Protein AF-A0A2P8WDU6-F1 (afdb_monomer)

Structure (mmCIF, N/CA/C/O backbone):
data_AF-A0A2P8WDU6-F1
#
_entry.id   AF-A0A2P8WDU6-F1
#
loop_
_atom_site.group_PDB
_atom_site.id
_atom_site.type_symbol
_atom_site.label_atom_id
_atom_site.label_alt_id
_atom_site.label_comp_id
_atom_site.label_asym_id
_atom_site.label_entity_id
_atom_site.label_seq_id
_atom_site.pdbx_PDB_ins_code
_atom_site.Cartn_x
_atom_site.Cartn_y
_atom_site.Cartn_z
_atom_site.occupancy
_atom_site.B_iso_or_equiv
_atom_site.auth_seq_id
_atom_site.auth_comp_id
_atom_site.auth_asym_id
_atom_site.auth_atom_id
_atom_site.pdbx_PDB_model_num
ATOM 1 N N . MET A 1 1 ? 12.195 -37.438 -64.943 1.00 43.88 1 MET A N 1
ATOM 2 C CA . MET A 1 1 ? 13.530 -37.626 -65.558 1.00 43.88 1 MET A CA 1
ATOM 3 C C . MET A 1 1 ? 13.910 -36.260 -66.093 1.00 43.88 1 MET A C 1
ATOM 5 O O . MET A 1 1 ? 13.161 -35.762 -66.911 1.00 43.88 1 MET A O 1
ATOM 9 N N . THR A 1 2 ? 14.750 -35.466 -65.441 1.00 38.44 2 THR A N 1
ATOM 10 C CA . THR A 1 2 ? 16.231 -35.441 -65.414 1.00 38.44 2 THR A CA 1
ATOM 11 C C . THR A 1 2 ? 16.566 -34.135 -64.664 1.00 38.44 2 THR A C 1
ATOM 13 O O . THR A 1 2 ? 15.806 -33.185 -64.788 1.00 38.44 2 THR A O 1
ATOM 16 N N . GLY A 1 3 ? 17.620 -33.942 -63.887 1.00 35.62 3 GLY A N 1
ATOM 17 C CA . GLY A 1 3 ? 18.817 -34.708 -63.608 1.00 35.62 3 GLY A CA 1
ATOM 18 C C . GLY A 1 3 ? 19.621 -33.943 -62.547 1.00 35.62 3 GLY A C 1
ATOM 19 O O . GLY A 1 3 ? 19.426 -32.750 -62.324 1.00 35.62 3 GLY A O 1
ATOM 20 N N . ILE A 1 4 ? 20.485 -34.682 -61.867 1.00 43.09 4 ILE A N 1
ATOM 21 C CA . ILE A 1 4 ? 21.403 -34.236 -60.821 1.00 43.09 4 ILE A CA 1
ATOM 22 C C . ILE A 1 4 ? 22.645 -33.601 -61.468 1.00 43.09 4 ILE A C 1
ATOM 24 O O . ILE A 1 4 ? 23.198 -34.173 -62.403 1.00 43.09 4 ILE A O 1
ATOM 28 N N . GLY A 1 5 ? 23.148 -32.505 -60.898 1.00 36.84 5 GLY A N 1
ATOM 29 C CA . GLY A 1 5 ? 24.534 -32.031 -61.048 1.00 36.84 5 GLY A CA 1
ATOM 30 C C . GLY A 1 5 ? 24.818 -31.017 -59.936 1.00 36.84 5 GLY A C 1
ATOM 31 O O . GLY A 1 5 ? 24.205 -29.961 -59.918 1.00 36.84 5 GLY A O 1
ATOM 32 N N . LYS A 1 6 ? 25.450 -31.378 -58.812 1.00 38.28 6 LYS A N 1
ATOM 33 C CA . LYS A 1 6 ? 26.894 -31.556 -58.547 1.00 38.28 6 LYS A CA 1
ATOM 34 C C . LYS A 1 6 ? 27.784 -30.378 -58.986 1.00 38.28 6 LYS A C 1
ATOM 36 O O . LYS A 1 6 ? 28.041 -30.198 -60.167 1.00 38.28 6 LYS A O 1
ATOM 41 N N . ASN A 1 7 ? 28.358 -29.753 -57.951 1.00 39.88 7 ASN A N 1
ATOM 42 C CA . ASN A 1 7 ? 29.626 -29.017 -57.868 1.00 39.88 7 ASN A CA 1
ATOM 43 C C . ASN A 1 7 ? 29.676 -27.559 -58.352 1.00 39.88 7 ASN A C 1
ATOM 45 O O . ASN A 1 7 ? 29.889 -27.297 -59.527 1.00 39.88 7 ASN A O 1
ATOM 49 N N . ALA A 1 8 ? 29.717 -26.632 -57.390 1.00 42.69 8 ALA A N 1
ATOM 50 C CA . ALA A 1 8 ? 30.766 -25.612 -57.342 1.00 42.69 8 ALA A CA 1
ATOM 51 C C . ALA A 1 8 ? 30.925 -25.098 -55.903 1.00 42.69 8 ALA A C 1
ATOM 53 O O . ALA A 1 8 ? 30.029 -24.489 -55.326 1.00 42.69 8 ALA A O 1
ATOM 54 N N . ILE A 1 9 ? 32.086 -25.398 -55.330 1.00 42.19 9 ILE A N 1
ATOM 55 C CA . ILE A 1 9 ? 32.604 -24.859 -54.077 1.00 42.19 9 ILE A CA 1
ATOM 56 C C . ILE A 1 9 ? 33.041 -23.420 -54.360 1.00 42.19 9 ILE A C 1
ATOM 58 O O . ILE A 1 9 ? 33.873 -23.212 -55.238 1.00 42.19 9 ILE A O 1
ATOM 62 N N . PHE A 1 10 ? 32.541 -22.446 -53.599 1.00 40.84 10 PHE A N 1
ATOM 63 C CA . PHE A 1 10 ? 33.233 -21.172 -53.422 1.00 40.84 10 PHE A CA 1
ATOM 64 C C . PHE A 1 10 ? 33.238 -20.787 -51.94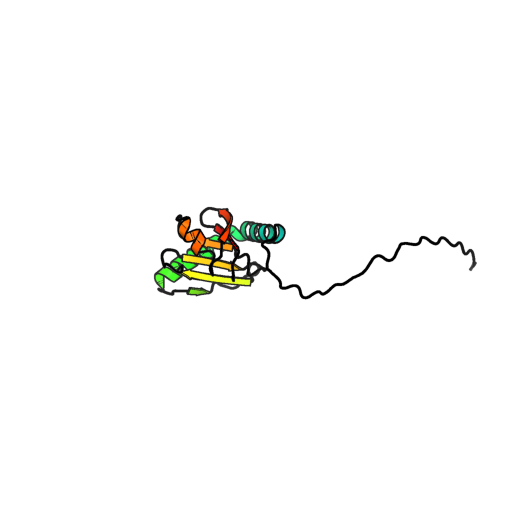6 1.00 40.84 10 PHE A C 1
ATOM 66 O O . PHE A 1 10 ? 32.207 -20.527 -51.330 1.00 40.84 10 PHE A O 1
ATOM 73 N N . ASN A 1 11 ? 34.453 -20.793 -51.404 1.00 34.69 11 ASN A N 1
ATOM 74 C CA . ASN A 1 11 ? 34.822 -20.240 -50.116 1.00 34.69 11 AS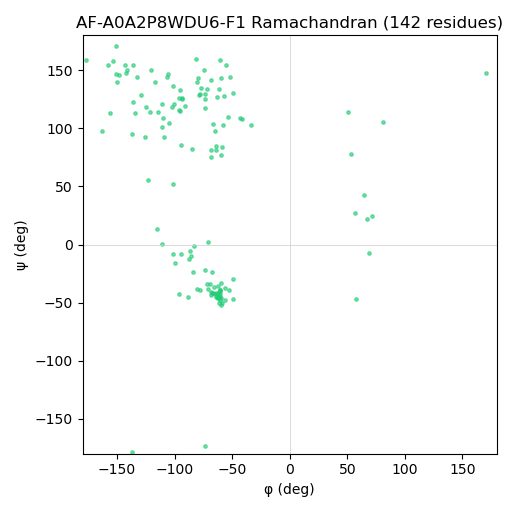N A CA 1
ATOM 75 C C . ASN A 1 11 ? 34.459 -18.755 -50.058 1.00 34.69 11 ASN A C 1
ATOM 77 O O . ASN A 1 11 ? 34.953 -17.972 -50.866 1.00 34.69 11 ASN A O 1
ATOM 81 N N . PHE A 1 12 ? 33.725 -18.355 -49.025 1.00 37.53 12 PHE A N 1
ATOM 82 C CA . PHE A 1 12 ? 33.940 -17.048 -48.419 1.00 37.53 12 PHE A CA 1
ATOM 83 C C . PHE A 1 12 ? 33.884 -17.206 -46.903 1.00 37.53 12 PHE A C 1
ATOM 85 O O . PHE A 1 12 ? 32.823 -17.213 -46.282 1.00 37.53 12 PHE A O 1
ATOM 92 N N . LEU A 1 13 ? 35.074 -17.366 -46.321 1.00 36.56 13 LEU A N 1
ATOM 93 C CA . LEU A 1 13 ? 35.316 -17.073 -44.919 1.00 36.56 13 LEU A CA 1
ATOM 94 C C . LEU A 1 13 ? 34.848 -15.638 -44.648 1.00 36.56 13 LEU A C 1
ATOM 96 O O . LEU A 1 13 ? 35.484 -14.678 -45.078 1.00 36.56 13 LEU A O 1
ATOM 100 N N . LYS A 1 14 ? 33.758 -15.493 -43.899 1.00 37.28 14 LYS A N 1
ATOM 101 C CA . LYS A 1 14 ? 33.575 -14.337 -43.026 1.00 37.28 14 LYS A CA 1
ATOM 102 C C . LYS A 1 14 ? 33.700 -14.821 -41.596 1.00 37.28 14 LYS A C 1
ATOM 104 O O . LYS A 1 14 ? 32.755 -15.294 -40.979 1.00 37.28 14 LYS A O 1
ATOM 109 N N . THR A 1 15 ? 34.932 -14.713 -41.127 1.00 37.50 15 THR A N 1
ATOM 110 C CA . THR A 1 15 ? 35.331 -14.588 -39.734 1.00 37.50 15 THR A CA 1
ATOM 111 C C . THR A 1 15 ? 34.366 -13.641 -39.020 1.00 37.50 15 THR A C 1
ATOM 113 O O . THR A 1 15 ? 34.395 -12.435 -39.258 1.00 37.50 15 THR A O 1
ATOM 116 N N . ILE A 1 16 ? 33.502 -14.174 -38.159 1.00 48.91 16 ILE A N 1
ATOM 117 C CA . ILE A 1 16 ? 32.896 -13.383 -37.088 1.00 48.91 16 ILE A CA 1
ATOM 118 C C . ILE A 1 16 ? 33.668 -13.775 -35.830 1.00 48.91 16 ILE A C 1
ATOM 120 O O . ILE A 1 16 ? 33.702 -14.964 -35.502 1.00 48.91 16 ILE A O 1
ATOM 124 N N . PRO A 1 17 ? 34.359 -12.831 -35.172 1.00 38.44 17 PRO A N 1
ATOM 125 C CA . PRO A 1 17 ? 35.110 -13.145 -33.978 1.00 38.44 17 PRO A CA 1
ATOM 126 C C . PRO A 1 17 ? 34.149 -13.608 -32.888 1.00 38.44 17 PRO A C 1
ATOM 128 O O . PRO A 1 17 ? 33.193 -12.921 -32.536 1.00 38.44 17 PRO A O 1
ATOM 131 N N . THR A 1 18 ? 34.462 -14.780 -32.349 1.00 47.12 18 THR A N 1
ATOM 132 C CA . THR A 1 18 ? 34.226 -15.186 -30.966 1.00 47.12 18 THR A CA 1
ATOM 133 C C . THR A 1 18 ? 34.360 -13.992 -30.026 1.00 47.12 18 THR A C 1
ATOM 135 O O . THR A 1 18 ? 35.471 -13.586 -29.690 1.00 47.12 18 THR A O 1
ATOM 138 N N . VAL A 1 19 ? 33.230 -13.457 -29.569 1.00 42.72 19 VAL A N 1
ATOM 139 C CA . VAL A 1 19 ? 33.170 -12.648 -28.353 1.00 42.72 19 VAL A CA 1
ATOM 140 C C . VAL A 1 19 ? 32.115 -13.269 -27.450 1.00 42.72 19 VAL A C 1
ATOM 142 O O . VAL A 1 19 ? 30.925 -13.015 -27.572 1.00 42.72 19 VAL A O 1
ATOM 145 N N . GLY A 1 20 ? 32.609 -14.160 -26.591 1.00 35.19 20 GLY A N 1
ATOM 146 C CA . GLY A 1 20 ? 32.154 -14.322 -25.216 1.00 35.19 20 GLY A CA 1
ATOM 147 C C . GLY A 1 20 ? 30.664 -14.534 -24.991 1.00 35.19 20 GLY A C 1
ATOM 148 O O . GLY A 1 20 ? 30.002 -13.665 -24.433 1.00 35.19 20 GLY A O 1
ATOM 149 N N . LEU A 1 21 ? 30.188 -15.754 -25.242 1.00 39.72 21 LEU A N 1
ATOM 150 C CA . LEU A 1 21 ? 29.140 -16.338 -24.407 1.00 39.72 21 LEU A CA 1
ATOM 151 C C . LEU A 1 21 ? 29.755 -16.611 -23.022 1.00 39.72 21 LEU A C 1
ATOM 153 O O . LEU A 1 21 ? 30.135 -17.734 -22.700 1.00 39.72 21 LEU A O 1
ATOM 157 N N . LEU A 1 22 ? 29.942 -15.556 -22.234 1.00 36.78 22 LEU A N 1
ATOM 158 C CA . LEU A 1 22 ? 30.278 -15.669 -20.824 1.00 36.78 22 LEU A CA 1
ATOM 159 C C . LEU A 1 22 ? 28.960 -15.582 -20.058 1.00 36.78 22 LEU A C 1
ATOM 161 O O . LEU A 1 22 ? 28.524 -14.517 -19.630 1.00 36.78 22 LEU A O 1
ATOM 165 N N . ALA A 1 23 ? 28.315 -16.739 -19.916 1.00 41.72 23 ALA A N 1
ATOM 166 C CA . ALA A 1 23 ? 27.370 -16.979 -18.840 1.00 41.72 23 ALA A CA 1
ATOM 167 C C . ALA A 1 23 ? 28.157 -16.905 -17.525 1.00 41.72 23 ALA A C 1
ATOM 169 O O . ALA A 1 23 ? 28.616 -17.913 -16.989 1.00 41.72 23 ALA A O 1
ATOM 170 N N . LEU A 1 24 ? 28.395 -15.685 -17.049 1.00 33.62 24 LEU A N 1
ATOM 171 C CA . LEU A 1 24 ? 28.972 -15.452 -15.741 1.00 33.62 24 LEU A CA 1
ATOM 172 C C . LEU A 1 24 ? 27.817 -15.479 -14.735 1.00 33.62 24 LEU A C 1
ATOM 174 O O . LEU A 1 24 ? 27.270 -14.451 -14.348 1.00 33.62 24 LEU A O 1
ATOM 178 N N . VAL A 1 25 ? 27.436 -16.693 -14.336 1.00 47.34 25 VAL A N 1
ATOM 179 C CA . VAL A 1 25 ? 26.676 -16.932 -13.106 1.00 47.34 25 VAL A CA 1
ATOM 180 C C . VAL A 1 25 ? 27.624 -16.608 -11.952 1.00 47.34 25 VAL A C 1
ATOM 182 O O . VAL A 1 25 ? 28.293 -17.479 -11.406 1.00 47.34 25 VAL A O 1
ATOM 185 N N . MET A 1 26 ? 27.759 -15.324 -11.638 1.00 41.00 26 MET A N 1
ATOM 186 C CA . MET A 1 26 ? 28.374 -14.879 -10.397 1.00 41.00 26 MET A CA 1
ATOM 187 C C . MET A 1 26 ? 27.249 -14.620 -9.418 1.00 41.00 26 MET A C 1
ATOM 189 O O . MET A 1 26 ? 26.431 -13.728 -9.631 1.00 41.00 26 MET A O 1
ATOM 193 N N . GLY A 1 27 ? 27.231 -15.415 -8.349 1.00 42.31 27 GLY A N 1
ATOM 194 C CA . GLY A 1 27 ? 26.489 -15.139 -7.127 1.00 42.31 27 GLY A CA 1
ATOM 195 C C . GLY A 1 27 ? 26.958 -13.824 -6.511 1.00 42.31 27 GLY A C 1
ATOM 196 O O . GLY A 1 27 ? 27.741 -13.806 -5.567 1.00 42.31 27 GLY A O 1
ATOM 197 N N . GLY A 1 28 ? 26.504 -12.717 -7.088 1.00 35.75 28 GLY A N 1
ATOM 198 C CA . GLY A 1 28 ? 26.550 -11.410 -6.471 1.00 35.75 28 GLY A CA 1
ATOM 199 C C . GLY A 1 28 ? 25.418 -11.346 -5.464 1.00 35.75 28 GLY A C 1
ATOM 200 O O . GLY A 1 28 ? 24.283 -11.678 -5.794 1.00 35.75 28 GLY A O 1
ATOM 201 N N . CYS A 1 29 ? 25.731 -10.948 -4.235 1.00 44.59 29 CYS A N 1
ATOM 202 C CA . CYS A 1 29 ? 24.743 -10.563 -3.242 1.00 44.59 29 CYS A CA 1
ATOM 203 C C . CYS A 1 29 ? 23.693 -9.679 -3.925 1.00 44.59 29 CYS A C 1
ATOM 205 O O . CYS A 1 29 ? 24.019 -8.554 -4.314 1.00 44.59 29 CYS A O 1
ATOM 207 N N . PHE A 1 30 ? 22.476 -10.198 -4.112 1.00 42.06 30 PHE A N 1
ATOM 208 C CA . PHE A 1 30 ? 21.346 -9.440 -4.632 1.00 42.06 30 PHE A CA 1
ATOM 209 C C . PHE A 1 30 ? 21.029 -8.353 -3.608 1.00 42.06 30 PHE A C 1
ATOM 211 O O . PHE A 1 30 ? 20.202 -8.512 -2.718 1.00 42.06 30 PHE A O 1
ATOM 218 N N . ARG A 1 31 ? 21.740 -7.228 -3.697 1.00 49.34 31 ARG A N 1
ATOM 219 C CA . ARG A 1 31 ? 21.187 -5.967 -3.241 1.00 49.34 31 ARG A CA 1
ATOM 220 C C . ARG A 1 31 ? 20.053 -5.717 -4.206 1.00 49.34 31 ARG A C 1
ATOM 222 O O . ARG A 1 31 ? 20.307 -5.387 -5.359 1.00 49.34 31 ARG A O 1
ATOM 229 N N . ALA A 1 32 ? 18.834 -5.943 -3.752 1.00 53.16 32 ALA A N 1
ATOM 230 C CA . ALA A 1 32 ? 17.675 -5.432 -4.441 1.00 53.16 32 ALA A CA 1
ATOM 231 C C . ALA A 1 32 ? 17.824 -3.915 -4.529 1.00 53.16 32 ALA A C 1
ATOM 233 O O . ALA A 1 32 ? 17.796 -3.169 -3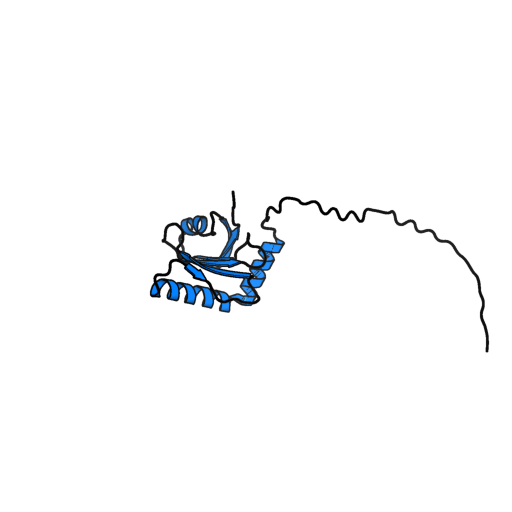.539 1.00 53.16 32 ALA A O 1
ATOM 234 N N . ILE A 1 33 ? 18.195 -3.476 -5.720 1.00 60.00 33 ILE A N 1
ATOM 235 C CA . ILE A 1 33 ? 18.335 -2.075 -6.046 1.00 60.00 33 ILE A CA 1
ATOM 236 C C . ILE A 1 33 ? 16.989 -1.718 -6.632 1.00 60.00 33 ILE A C 1
ATOM 238 O O . ILE A 1 33 ? 16.551 -2.371 -7.567 1.00 60.00 33 ILE A O 1
ATOM 242 N N . ALA A 1 34 ? 16.368 -0.678 -6.084 1.00 69.88 34 ALA A N 1
ATOM 243 C CA . ALA A 1 34 ? 15.216 -0.037 -6.684 1.00 69.88 34 ALA A CA 1
ATOM 244 C C . ALA A 1 34 ? 15.592 0.470 -8.085 1.00 69.88 34 ALA A C 1
ATOM 246 O O . ALA A 1 34 ? 16.054 1.604 -8.234 1.00 69.88 34 ALA A O 1
ATOM 247 N N . THR A 1 35 ? 15.525 -0.408 -9.082 1.00 83.19 35 THR A N 1
ATOM 248 C CA . THR A 1 35 ? 15.849 -0.077 -10.466 1.00 83.19 35 THR A CA 1
ATOM 249 C C . THR A 1 35 ? 14.706 0.746 -11.053 1.00 83.19 35 THR A C 1
ATOM 251 O O . THR A 1 35 ? 13.561 0.586 -10.621 1.00 83.19 35 THR A O 1
ATOM 254 N N . PRO A 1 36 ? 14.979 1.641 -12.016 1.00 87.12 36 PRO A N 1
ATOM 255 C CA . PRO A 1 36 ? 13.919 2.356 -12.719 1.00 87.12 36 PRO A CA 1
ATOM 256 C C . PRO A 1 36 ? 12.861 1.413 -13.303 1.00 87.12 36 PRO A C 1
ATOM 258 O O . PRO A 1 36 ? 11.677 1.710 -13.207 1.00 87.12 36 PRO A O 1
ATOM 261 N N . GLU A 1 37 ? 13.278 0.262 -13.833 1.00 88.75 37 GLU A N 1
ATOM 262 C CA . GLU A 1 37 ? 12.395 -0.739 -14.434 1.00 88.75 37 GLU A CA 1
ATOM 263 C C . GLU A 1 37 ? 11.467 -1.391 -13.400 1.00 88.75 37 GLU A C 1
ATOM 265 O O . GLU A 1 37 ? 10.279 -1.563 -13.661 1.00 88.75 37 GLU A O 1
ATOM 270 N N . ALA A 1 38 ? 11.979 -1.714 -12.208 1.00 88.19 38 ALA A N 1
ATOM 271 C CA . ALA A 1 38 ? 11.160 -2.273 -11.134 1.00 88.1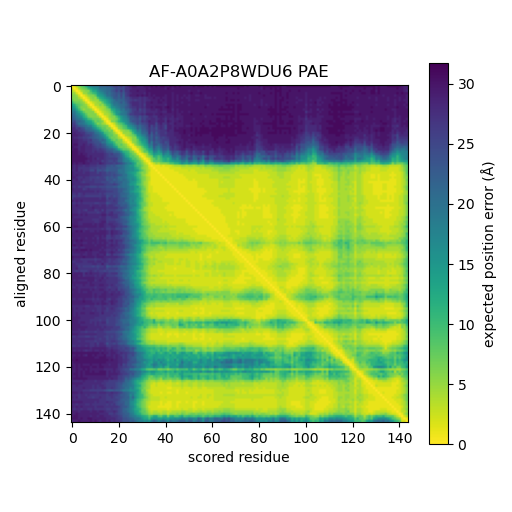9 38 ALA A CA 1
ATOM 272 C C . ALA A 1 38 ? 10.155 -1.253 -10.583 1.00 88.19 38 ALA A C 1
ATOM 274 O O . ALA A 1 38 ? 8.993 -1.579 -10.349 1.00 88.19 38 ALA A O 1
ATOM 275 N N . VAL A 1 39 ? 10.579 0.005 -10.421 1.00 90.19 39 VAL A N 1
ATOM 276 C CA . VAL A 1 39 ? 9.676 1.092 -10.017 1.00 90.19 39 VAL A CA 1
ATOM 277 C C . VAL A 1 39 ? 8.583 1.289 -11.071 1.00 90.19 39 VAL A C 1
ATOM 279 O O . VAL A 1 39 ? 7.408 1.344 -10.718 1.00 90.19 39 VAL A O 1
ATOM 282 N N . GLU A 1 40 ? 8.941 1.319 -12.357 1.00 92.75 40 GLU A N 1
ATOM 283 C CA . GLU A 1 40 ? 7.979 1.426 -13.457 1.00 92.75 40 GLU A CA 1
ATOM 284 C C . GLU A 1 40 ? 6.991 0.251 -13.473 1.00 92.75 40 GLU A C 1
ATOM 286 O O . GLU A 1 40 ? 5.795 0.456 -13.677 1.00 92.75 40 GLU A O 1
ATOM 291 N N . HIS A 1 41 ? 7.453 -0.971 -13.210 1.00 91.88 41 HIS A N 1
ATOM 292 C CA . HIS A 1 41 ? 6.575 -2.133 -13.129 1.00 91.88 41 HIS A CA 1
ATOM 293 C C . HIS A 1 41 ? 5.521 -1.985 -12.019 1.00 91.88 41 HIS A C 1
ATOM 295 O O . HIS A 1 41 ? 4.327 -2.152 -12.276 1.00 91.88 41 HIS A O 1
ATOM 301 N N . VAL A 1 42 ? 5.932 -1.582 -10.812 1.00 93.75 42 VAL A N 1
ATOM 302 C CA . VAL A 1 42 ? 5.006 -1.331 -9.694 1.00 93.75 42 VAL A CA 1
ATOM 303 C C . VAL A 1 42 ? 4.002 -0.222 -10.037 1.00 93.75 42 VAL A C 1
ATOM 305 O O . VAL A 1 42 ? 2.815 -0.342 -9.728 1.00 93.75 42 VAL A O 1
ATOM 308 N N . GLU A 1 43 ? 4.438 0.837 -10.725 1.00 94.75 43 GLU A N 1
ATOM 309 C CA . GLU A 1 43 ? 3.546 1.897 -11.214 1.00 94.75 43 GLU A CA 1
ATOM 310 C C . GLU A 1 43 ? 2.494 1.371 -12.191 1.00 94.75 43 GLU A C 1
ATOM 312 O O . GLU A 1 43 ? 1.316 1.718 -12.080 1.00 94.75 43 GLU A O 1
ATOM 317 N N . GLN A 1 44 ? 2.905 0.532 -13.143 1.00 96.38 44 GLN A N 1
ATOM 318 C CA . GLN A 1 44 ? 2.004 -0.071 -14.124 1.00 96.38 44 GLN A CA 1
ATOM 319 C C . GLN A 1 44 ? 0.980 -0.987 -13.445 1.00 96.38 44 GLN A C 1
ATOM 321 O O . GLN A 1 44 ? -0.208 -0.918 -13.769 1.00 96.38 44 GLN A O 1
ATOM 326 N N . VAL A 1 45 ? 1.409 -1.789 -12.466 1.00 96.25 45 VAL A N 1
ATOM 327 C CA . VAL A 1 45 ? 0.518 -2.646 -11.672 1.00 96.25 45 VAL A CA 1
ATOM 328 C C . VAL A 1 45 ? -0.480 -1.814 -10.870 1.00 96.25 45 VAL A C 1
ATOM 330 O O . VAL A 1 45 ? -1.678 -2.116 -10.900 1.00 96.25 45 VAL A O 1
ATOM 333 N N . PHE A 1 46 ? -0.027 -0.740 -10.212 1.00 96.25 46 PHE A N 1
ATOM 334 C CA . PHE A 1 46 ? -0.915 0.184 -9.505 1.00 96.25 46 PHE A CA 1
ATOM 335 C C . PHE A 1 46 ? -1.943 0.800 -10.455 1.00 96.25 46 PHE A C 1
ATOM 337 O O . PHE A 1 46 ? -3.139 0.748 -10.183 1.00 96.25 46 PHE A O 1
ATOM 344 N N . ALA A 1 47 ? -1.500 1.340 -11.592 1.00 97.62 47 ALA A N 1
ATOM 345 C CA . ALA A 1 47 ? -2.381 1.987 -12.557 1.00 97.62 47 ALA A CA 1
ATOM 346 C C . ALA A 1 47 ? -3.433 1.020 -13.128 1.00 97.62 47 ALA A C 1
ATOM 348 O O . ALA A 1 47 ? -4.600 1.392 -13.261 1.00 97.62 47 ALA A O 1
ATOM 349 N N . ALA A 1 48 ? -3.042 -0.222 -13.427 1.00 97.94 48 ALA A N 1
ATOM 350 C CA . ALA A 1 48 ? -3.940 -1.242 -13.964 1.00 97.94 48 ALA A CA 1
ATOM 351 C C . ALA A 1 48 ? -4.982 -1.730 -12.940 1.00 97.94 48 ALA A C 1
ATOM 353 O O . ALA A 1 48 ? -6.117 -2.016 -13.317 1.00 97.94 48 ALA A O 1
ATOM 354 N N . ASN A 1 49 ? -4.621 -1.786 -11.652 1.00 97.62 49 ASN A N 1
ATOM 355 C CA . ASN A 1 49 ? -5.437 -2.403 -10.596 1.00 97.62 49 ASN A CA 1
ATOM 356 C C . ASN A 1 49 ? -5.934 -1.411 -9.533 1.00 97.62 49 ASN A C 1
ATOM 358 O O . ASN A 1 49 ? -6.441 -1.816 -8.485 1.00 97.62 49 ASN A O 1
ATOM 362 N N . ARG A 1 50 ? -5.821 -0.104 -9.795 1.00 97.00 50 ARG A N 1
ATOM 363 C CA . ARG A 1 50 ? -6.048 0.975 -8.822 1.00 97.00 50 ARG A CA 1
ATOM 364 C C . ARG A 1 50 ? -7.355 0.839 -8.045 1.00 97.00 50 ARG A C 1
ATOM 366 O O . ARG A 1 50 ? -7.362 1.005 -6.833 1.00 97.00 50 ARG A O 1
ATOM 373 N N . ALA A 1 51 ? -8.464 0.565 -8.732 1.00 97.75 51 ALA A N 1
ATOM 374 C CA . ALA A 1 51 ? -9.775 0.465 -8.088 1.00 97.75 51 ALA A CA 1
ATOM 375 C C . ALA A 1 51 ? -9.816 -0.663 -7.044 1.00 97.75 51 ALA A C 1
ATOM 377 O O . ALA A 1 51 ? -10.279 -0.442 -5.929 1.00 97.75 51 ALA A O 1
ATOM 378 N N . VAL A 1 52 ? -9.263 -1.829 -7.390 1.00 97.31 52 VAL A N 1
ATOM 379 C CA . VAL A 1 52 ? -9.204 -3.001 -6.508 1.00 97.31 52 VAL A CA 1
ATOM 38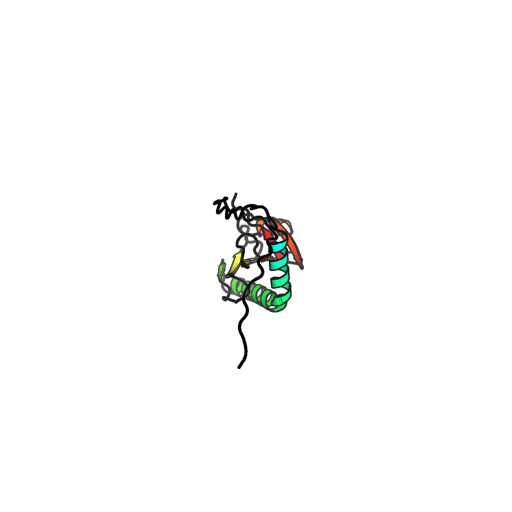0 C C . VAL A 1 52 ? -8.254 -2.748 -5.341 1.00 97.31 52 VAL A C 1
ATOM 382 O O . VAL A 1 52 ? -8.596 -3.030 -4.200 1.00 97.31 52 VAL A O 1
ATOM 385 N N . LEU A 1 53 ? -7.083 -2.163 -5.600 1.00 97.06 53 LEU A N 1
ATOM 386 C CA . LEU A 1 53 ? -6.111 -1.810 -4.561 1.00 97.06 53 LEU A CA 1
ATOM 387 C C . LEU A 1 53 ? -6.692 -0.811 -3.546 1.00 97.06 53 LEU A C 1
ATOM 389 O O . LEU A 1 53 ? -6.524 -0.989 -2.341 1.00 97.06 53 LEU A O 1
ATOM 393 N N . VAL A 1 54 ? -7.423 0.205 -4.017 1.00 96.69 54 VAL A N 1
ATOM 394 C CA . VAL A 1 54 ? -8.116 1.182 -3.158 1.00 96.69 54 VAL A CA 1
ATOM 395 C C . VAL A 1 54 ? -9.214 0.533 -2.326 1.00 96.69 54 VAL A C 1
ATOM 397 O O . VAL A 1 54 ? -9.331 0.837 -1.137 1.00 96.69 54 VAL A O 1
ATOM 400 N N . GLU A 1 55 ? -10.006 -0.355 -2.923 1.00 97.19 55 GLU A N 1
ATOM 401 C CA . GLU A 1 55 ? -11.033 -1.107 -2.204 1.00 97.19 55 GLU A CA 1
ATOM 402 C C . GLU A 1 55 ? -10.406 -1.988 -1.117 1.00 97.19 55 GLU A C 1
ATOM 404 O O . GLU A 1 55 ? -10.779 -1.868 0.048 1.00 97.19 55 GLU A O 1
ATOM 409 N N . LEU A 1 56 ? -9.386 -2.779 -1.465 1.00 96.75 56 LEU A N 1
ATOM 410 C CA . LEU A 1 56 ? -8.658 -3.636 -0.527 1.00 96.75 56 LEU A CA 1
ATOM 411 C C . LEU A 1 56 ? -8.076 -2.842 0.642 1.00 96.75 56 LEU A C 1
ATOM 413 O O . LEU A 1 56 ? -8.268 -3.225 1.798 1.00 96.75 56 LEU A O 1
ATOM 417 N N . ALA A 1 57 ? -7.410 -1.720 0.358 1.00 94.75 57 ALA A N 1
ATOM 418 C CA . ALA A 1 57 ? -6.876 -0.862 1.404 1.00 94.75 57 ALA A CA 1
ATOM 419 C C . ALA A 1 57 ? -8.006 -0.353 2.310 1.00 94.75 57 ALA A C 1
ATOM 421 O O . ALA A 1 57 ? -7.979 -0.578 3.514 1.00 94.75 57 ALA A O 1
ATOM 422 N N . THR A 1 58 ? -9.060 0.230 1.742 1.00 94.69 58 THR A N 1
ATOM 423 C CA . THR A 1 58 ? -10.176 0.794 2.519 1.00 94.69 58 THR A CA 1
ATOM 424 C C . THR A 1 58 ? -10.869 -0.251 3.397 1.00 94.69 58 THR A C 1
ATOM 426 O O . THR A 1 58 ? -11.118 0.001 4.577 1.00 94.69 58 THR A O 1
ATOM 429 N N . THR A 1 59 ? -11.162 -1.431 2.850 1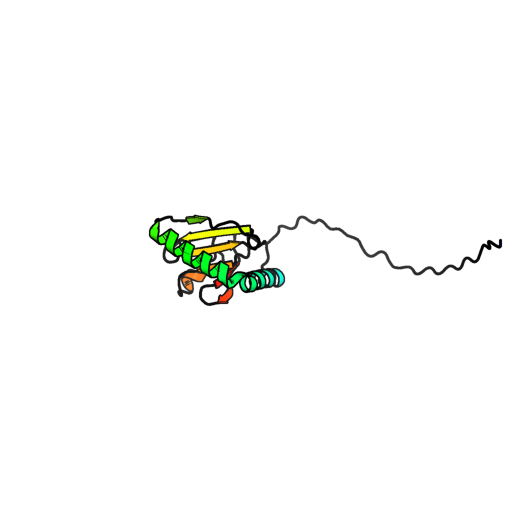.00 95.50 59 THR A N 1
ATOM 430 C CA . THR A 1 59 ? -11.830 -2.509 3.586 1.00 95.50 59 THR A CA 1
ATOM 431 C C . THR A 1 59 ? -10.935 -3.079 4.680 1.00 95.50 59 THR A C 1
ATOM 433 O O . THR A 1 59 ? -11.409 -3.265 5.799 1.00 95.50 59 THR A O 1
ATOM 436 N N . SER A 1 60 ? -9.640 -3.278 4.411 1.00 93.94 60 SER A N 1
ATOM 437 C CA . SER A 1 60 ? -8.696 -3.767 5.426 1.00 93.94 60 SER A CA 1
ATOM 438 C C . SER A 1 60 ? -8.582 -2.823 6.627 1.00 93.94 60 SER A C 1
ATOM 440 O O . SER A 1 60 ? -8.572 -3.281 7.767 1.00 93.94 60 SER A O 1
ATOM 442 N N . LEU A 1 61 ? -8.597 -1.503 6.398 1.00 89.00 61 LEU A N 1
ATOM 443 C CA . LEU A 1 61 ? -8.573 -0.505 7.472 1.00 89.00 61 LEU A CA 1
ATOM 444 C C . LEU A 1 61 ? -9.808 -0.618 8.365 1.00 89.00 61 LEU A C 1
ATOM 446 O O . LEU A 1 61 ? -9.697 -0.615 9.590 1.00 89.00 61 LEU A O 1
ATOM 450 N N . GLN A 1 62 ? -10.987 -0.732 7.750 1.00 92.69 62 GLN A N 1
ATOM 451 C CA . GLN A 1 62 ? -12.244 -0.884 8.479 1.00 92.69 62 GLN A CA 1
ATOM 452 C C . GLN A 1 62 ? -12.268 -2.186 9.281 1.00 92.69 62 GLN A C 1
ATOM 454 O O . GLN A 1 62 ? -12.687 -2.184 10.438 1.00 92.69 62 GLN A O 1
ATOM 459 N N . GLU A 1 63 ? -11.801 -3.286 8.692 1.00 94.31 63 GLU A N 1
ATOM 460 C CA . GLU A 1 63 ? -11.747 -4.588 9.353 1.00 94.31 63 GLU A CA 1
ATOM 461 C C . GLU A 1 63 ? -10.791 -4.578 10.551 1.00 94.31 63 GLU A C 1
ATOM 463 O O . GLU A 1 63 ? -11.163 -5.027 11.638 1.00 94.31 63 GLU A O 1
ATOM 468 N N . MET A 1 64 ? -9.595 -4.005 10.404 1.00 91.75 64 MET A N 1
ATOM 469 C CA . MET A 1 64 ? -8.642 -3.867 11.508 1.00 91.75 64 MET A CA 1
ATOM 470 C C . MET A 1 64 ? -9.207 -3.015 12.651 1.00 91.75 64 MET A C 1
ATOM 472 O O . MET A 1 64 ? -9.157 -3.425 13.8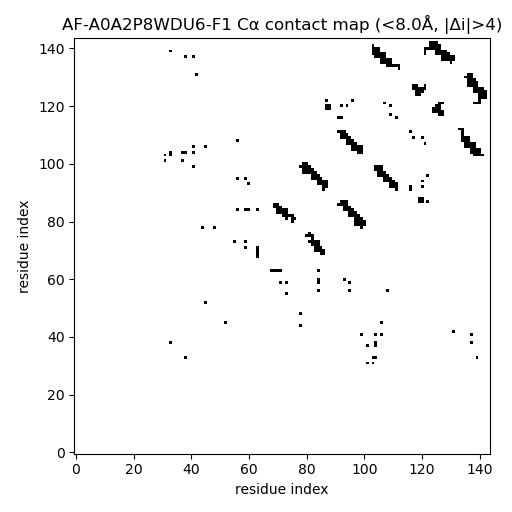10 1.00 91.75 64 MET A O 1
ATOM 476 N N . GLN A 1 65 ? -9.834 -1.878 12.334 1.00 89.19 65 GLN A N 1
ATOM 477 C CA . GLN A 1 65 ? -10.461 -1.004 13.333 1.00 89.19 65 GLN A CA 1
ATOM 478 C C . GLN A 1 65 ? -11.613 -1.683 14.088 1.00 89.19 65 GLN A C 1
ATOM 480 O O . GLN A 1 65 ? -11.808 -1.426 15.275 1.00 89.19 65 GLN A O 1
ATOM 485 N N . GLN A 1 66 ? -12.391 -2.534 13.416 1.00 92.19 66 GLN A N 1
ATOM 486 C CA . GLN A 1 66 ? -13.529 -3.232 14.022 1.00 92.19 66 GLN A CA 1
ATOM 487 C C . GLN A 1 66 ? -13.110 -4.455 14.839 1.00 92.19 66 GLN A C 1
ATOM 489 O O . GLN A 1 66 ? -13.710 -4.743 15.875 1.00 92.19 66 GLN A O 1
ATOM 494 N N . SER A 1 67 ? -12.108 -5.191 14.360 1.00 91.62 67 SER A N 1
ATOM 495 C CA . SER A 1 67 ? -11.633 -6.426 14.986 1.00 91.62 67 SER A CA 1
ATOM 496 C C . SER A 1 67 ? -10.635 -6.182 16.118 1.00 91.62 67 SER A C 1
ATOM 498 O O . SER A 1 67 ? -10.491 -7.041 16.989 1.00 91.62 67 SER A O 1
ATOM 500 N N . GLY A 1 68 ? -9.949 -5.032 16.113 1.00 84.94 68 GLY A N 1
ATOM 501 C CA . GLY A 1 68 ? -8.835 -4.753 17.019 1.00 84.94 68 GLY A CA 1
ATOM 502 C C . GLY A 1 68 ? -7.613 -5.634 16.745 1.00 84.94 68 GLY A C 1
ATOM 503 O O . GLY A 1 68 ? -6.827 -5.876 17.657 1.00 84.94 68 GLY A O 1
ATOM 504 N N . GLN A 1 69 ? -7.492 -6.182 15.532 1.00 87.12 69 GLN A N 1
ATOM 505 C CA . GLN A 1 69 ? -6.316 -6.937 15.114 1.00 87.12 69 GLN A CA 1
ATOM 506 C C . GLN A 1 69 ? -5.165 -5.992 14.771 1.00 87.12 69 GLN A C 1
ATOM 508 O O . GLN A 1 69 ? -5.343 -5.044 14.012 1.00 87.12 69 GLN A O 1
ATOM 513 N N . ASP A 1 70 ? -3.966 -6.320 15.252 1.00 85.56 70 ASP A N 1
ATOM 514 C CA . ASP A 1 70 ? -2.749 -5.559 14.945 1.00 85.56 70 ASP A CA 1
ATOM 515 C C . ASP A 1 70 ? -2.260 -5.794 13.502 1.00 85.56 70 ASP A C 1
ATOM 517 O O . ASP A 1 70 ? -1.502 -4.987 12.960 1.00 85.56 70 ASP A O 1
ATOM 521 N N . GLN A 1 71 ? -2.659 -6.916 12.886 1.00 89.12 71 GLN A N 1
ATOM 522 C CA . GLN A 1 71 ? -2.300 -7.300 11.519 1.00 89.12 71 GLN A CA 1
ATOM 523 C C . GLN A 1 71 ? -3.412 -8.109 10.848 1.00 89.12 71 GLN A C 1
ATOM 525 O O . GLN A 1 71 ? -4.051 -8.944 11.489 1.00 89.12 71 GLN A O 1
ATOM 530 N N . LEU A 1 72 ? -3.564 -7.927 9.538 1.00 94.19 72 LEU A N 1
ATOM 531 C CA . LEU A 1 72 ? -4.534 -8.623 8.700 1.00 94.19 72 LEU A CA 1
ATOM 532 C C . LEU A 1 72 ? -3.868 -9.071 7.395 1.00 94.19 72 LEU A C 1
ATOM 534 O O . LEU A 1 72 ? -3.352 -8.249 6.640 1.00 94.19 72 LEU A O 1
ATOM 538 N N . LYS A 1 73 ? -3.893 -10.373 7.094 1.00 95.00 73 LYS A N 1
ATOM 539 C CA . LYS A 1 73 ? -3.487 -10.868 5.770 1.00 95.00 73 LYS A CA 1
ATOM 540 C C . LYS A 1 73 ? -4.590 -10.527 4.760 1.00 95.00 73 LYS A C 1
ATOM 542 O O . LYS A 1 73 ? -5.746 -10.869 4.993 1.00 95.00 73 LYS A O 1
ATOM 547 N N . LEU A 1 74 ? -4.229 -9.911 3.635 1.00 95.50 74 LEU A N 1
ATOM 548 C CA . LEU A 1 74 ? -5.168 -9.645 2.544 1.00 95.50 74 LEU A CA 1
ATOM 549 C C . LEU A 1 74 ? -5.364 -10.899 1.660 1.00 95.50 74 LEU A C 1
ATOM 551 O O . LEU A 1 74 ? -4.525 -11.805 1.685 1.00 95.50 74 LEU A O 1
ATOM 555 N N . PRO A 1 75 ? -6.463 -10.980 0.884 1.00 96.50 75 PRO A N 1
ATOM 556 C CA . PRO A 1 75 ? -6.697 -12.078 -0.058 1.00 96.50 75 PRO A CA 1
ATOM 557 C C . PRO A 1 75 ? -5.545 -12.247 -1.053 1.00 96.50 75 PRO A C 1
ATOM 559 O O . PRO A 1 75 ? -4.851 -11.285 -1.356 1.00 96.50 75 PRO A O 1
ATOM 562 N N . ASP A 1 76 ? -5.354 -13.443 -1.599 1.00 94.12 76 ASP A N 1
ATOM 563 C CA . ASP A 1 76 ? -4.357 -13.659 -2.653 1.00 94.12 76 ASP A CA 1
ATOM 564 C C . ASP A 1 76 ? -4.922 -13.192 -4.018 1.00 94.12 76 ASP A C 1
ATOM 566 O O . ASP A 1 76 ? -6.117 -13.357 -4.287 1.00 94.12 76 ASP A O 1
ATOM 570 N N . THR A 1 77 ? -4.082 -12.609 -4.879 1.00 93.56 77 THR A N 1
ATOM 571 C CA . THR A 1 77 ? -4.438 -12.151 -6.241 1.00 93.56 77 THR A CA 1
ATOM 572 C C . THR A 1 77 ? -3.344 -12.534 -7.243 1.00 93.56 77 THR A C 1
ATOM 574 O O . THR A 1 77 ? -2.378 -13.202 -6.886 1.00 93.56 77 THR A O 1
ATOM 577 N N . ASP A 1 78 ? -3.510 -12.165 -8.514 1.00 93.62 78 ASP A N 1
ATOM 578 C CA . ASP A 1 78 ? -2.534 -12.397 -9.586 1.00 93.62 78 ASP A CA 1
ATOM 579 C C . ASP A 1 78 ? -1.578 -11.217 -9.831 1.00 93.62 78 ASP A C 1
ATOM 581 O O . ASP A 1 78 ? -0.627 -11.362 -10.594 1.00 93.62 78 ASP A O 1
ATOM 585 N N . PHE A 1 79 ? -1.810 -10.061 -9.200 1.00 92.62 79 PHE A N 1
ATOM 586 C CA . PHE A 1 79 ? -1.038 -8.831 -9.423 1.00 92.62 79 PHE A CA 1
ATOM 587 C C . PHE A 1 79 ? -0.157 -8.417 -8.234 1.00 92.62 79 PHE A C 1
ATOM 589 O O . PHE A 1 79 ? 0.525 -7.397 -8.305 1.00 92.62 79 PHE A O 1
ATOM 596 N N . TYR A 1 80 ? -0.160 -9.185 -7.147 1.00 93.44 80 TYR A N 1
ATOM 597 C CA . TYR A 1 80 ? 0.848 -9.128 -6.089 1.00 93.44 80 TYR A CA 1
ATOM 598 C C . TYR A 1 80 ? 1.124 -10.537 -5.563 1.00 93.44 80 TYR A C 1
ATOM 600 O O . TYR A 1 80 ? 0.252 -11.402 -5.595 1.00 93.44 80 TYR A O 1
ATOM 608 N N . ASP A 1 81 ? 2.317 -10.756 -5.019 1.00 91.81 81 ASP A N 1
ATOM 609 C CA . ASP A 1 81 ? 2.707 -12.041 -4.433 1.00 91.81 81 ASP A CA 1
ATOM 610 C C . ASP A 1 81 ? 2.113 -12.227 -3.037 1.00 91.81 81 ASP A C 1
ATOM 612 O O . ASP A 1 81 ? 1.715 -13.326 -2.647 1.00 91.81 81 ASP A O 1
ATOM 616 N N . PHE A 1 82 ? 2.075 -11.146 -2.255 1.00 91.81 82 PHE A N 1
ATOM 617 C CA . PHE A 1 82 ? 1.425 -11.121 -0.953 1.00 91.81 82 PHE A CA 1
ATOM 618 C C . PHE A 1 82 ? 1.052 -9.699 -0.542 1.00 91.81 82 PHE A C 1
ATOM 620 O O . PHE A 1 82 ? 1.704 -8.725 -0.929 1.00 91.81 82 PHE A O 1
ATOM 627 N N . ALA A 1 83 ? 0.033 -9.598 0.308 1.00 93.88 83 ALA A N 1
ATOM 628 C CA . ALA A 1 83 ? -0.370 -8.340 0.905 1.00 93.88 83 ALA A CA 1
ATOM 629 C C . ALA A 1 83 ? -0.818 -8.510 2.361 1.00 93.88 83 ALA A C 1
ATOM 631 O O . ALA A 1 83 ? -1.368 -9.545 2.756 1.00 93.88 83 ALA A O 1
ATOM 632 N N . TRP A 1 84 ? -0.563 -7.487 3.169 1.00 92.81 84 TRP A N 1
ATOM 633 C CA . TRP A 1 84 ? -0.932 -7.445 4.581 1.00 92.81 84 TRP A CA 1
ATOM 634 C C . TRP A 1 84 ? -1.182 -6.005 5.019 1.00 92.81 84 TRP A C 1
ATOM 636 O O . TRP A 1 84 ? -0.545 -5.076 4.526 1.00 92.81 84 TRP A O 1
ATOM 646 N N . ALA A 1 85 ? -2.121 -5.833 5.941 1.00 92.44 85 ALA A N 1
ATOM 647 C CA . ALA A 1 85 ? -2.362 -4.585 6.636 1.00 92.44 85 ALA A CA 1
ATOM 648 C C . ALA A 1 85 ? -1.858 -4.696 8.078 1.00 92.44 85 ALA A C 1
ATOM 650 O O . ALA A 1 85 ? -1.929 -5.770 8.680 1.00 92.44 85 ALA A O 1
ATOM 651 N N . ALA A 1 86 ? -1.319 -3.608 8.619 1.00 89.00 86 ALA A N 1
ATOM 652 C CA . ALA A 1 86 ? -0.771 -3.561 9.968 1.00 89.00 86 ALA A CA 1
ATOM 653 C C . ALA A 1 86 ? -0.814 -2.151 10.556 1.00 89.00 86 ALA A C 1
ATOM 655 O O . ALA A 1 86 ? -0.817 -1.159 9.826 1.00 89.00 86 ALA A O 1
ATOM 656 N N . GLU A 1 87 ? -0.782 -2.056 11.883 1.00 85.25 87 GLU A N 1
ATOM 657 C CA . GLU A 1 87 ? -0.448 -0.797 12.545 1.00 85.25 87 GLU A CA 1
ATOM 658 C C . GLU A 1 87 ? 1.025 -0.442 12.311 1.00 85.25 87 GLU A C 1
ATOM 660 O O . GLU A 1 87 ? 1.918 -1.296 12.330 1.00 85.25 87 GLU A O 1
ATOM 665 N N . SER A 1 88 ? 1.291 0.846 12.115 1.00 79.00 88 SER A N 1
ATOM 666 C CA . SER A 1 88 ? 2.641 1.388 12.123 1.00 79.00 88 SER A CA 1
ATOM 667 C C . SER A 1 88 ? 3.314 1.147 13.473 1.00 79.00 88 SER A C 1
ATOM 669 O O . SER A 1 88 ? 2.661 0.975 14.503 1.00 79.00 88 SER A O 1
ATOM 671 N N . TYR A 1 89 ? 4.647 1.185 13.502 1.00 73.56 89 TYR A N 1
ATOM 672 C CA . TYR A 1 89 ? 5.410 0.942 14.731 1.00 73.56 89 TYR A CA 1
ATOM 673 C C . TYR A 1 89 ? 5.009 1.878 15.890 1.00 73.56 89 TYR A C 1
ATOM 675 O O . TYR A 1 89 ? 4.929 1.453 17.042 1.00 73.56 89 TYR A O 1
ATOM 683 N N . ASN A 1 90 ? 4.709 3.145 15.585 1.00 73.25 90 ASN A N 1
ATOM 684 C CA . ASN A 1 90 ? 4.236 4.140 16.552 1.00 73.25 90 ASN A CA 1
ATOM 685 C C . ASN A 1 90 ? 2.715 4.078 16.820 1.00 73.25 90 ASN A C 1
ATOM 687 O O . ASN A 1 90 ? 2.226 4.845 17.650 1.00 73.25 90 ASN A O 1
ATOM 691 N N . ARG A 1 91 ? 1.979 3.175 16.152 1.00 74.00 91 ARG A N 1
ATOM 692 C CA . ARG A 1 91 ? 0.514 3.005 16.209 1.00 74.00 91 ARG A CA 1
ATOM 693 C C . ARG A 1 91 ? -0.286 4.261 15.852 1.00 74.00 91 ARG A C 1
ATOM 695 O O . ARG A 1 91 ? -1.390 4.466 16.350 1.00 74.00 91 ARG A O 1
ATOM 702 N N . GLN A 1 92 ? 0.289 5.134 15.029 1.00 78.00 92 GLN A N 1
ATOM 703 C CA . GLN A 1 92 ? -0.357 6.375 14.580 1.00 78.00 92 GLN A CA 1
ATOM 704 C C . GLN A 1 92 ? -0.969 6.247 13.184 1.00 78.00 92 GLN A C 1
ATOM 706 O O . GLN A 1 92 ? -1.820 7.054 12.813 1.00 78.00 92 GLN A O 1
ATOM 711 N N . ALA A 1 93 ? -0.580 5.219 12.430 1.00 82.38 93 ALA A N 1
ATOM 712 C CA . ALA A 1 93 ? -1.080 4.951 11.096 1.00 82.38 93 ALA A CA 1
ATOM 713 C C . ALA A 1 93 ? -1.393 3.468 10.919 1.00 82.38 93 ALA A C 1
ATOM 715 O O . ALA A 1 93 ? -0.801 2.603 11.561 1.00 82.38 93 ALA A O 1
ATOM 716 N N . LEU A 1 94 ? -2.303 3.183 10.000 1.00 87.12 94 LEU A N 1
ATOM 717 C CA . LEU A 1 94 ? -2.467 1.862 9.427 1.00 87.12 94 LEU A CA 1
ATOM 718 C C . LEU A 1 94 ? -1.796 1.852 8.056 1.00 87.12 94 LEU A C 1
ATOM 720 O O . LEU A 1 94 ? -1.918 2.800 7.272 1.00 87.12 94 LEU A O 1
ATOM 724 N N . ILE A 1 95 ? -1.075 0.774 7.792 1.00 89.38 95 ILE A N 1
ATOM 725 C CA . ILE A 1 95 ? -0.296 0.559 6.583 1.00 89.38 95 ILE A CA 1
ATOM 726 C C . ILE A 1 95 ? -0.885 -0.641 5.862 1.00 89.38 95 ILE A C 1
ATOM 728 O O . ILE A 1 95 ? -1.213 -1.633 6.510 1.00 89.38 95 ILE A O 1
ATOM 732 N N . VAL A 1 96 ? -0.974 -0.579 4.537 1.00 92.12 96 VAL A N 1
ATOM 733 C CA . VAL A 1 96 ? -1.264 -1.749 3.702 1.00 92.12 96 VAL A CA 1
ATOM 734 C C . VAL A 1 96 ? -0.126 -1.933 2.717 1.00 92.12 96 VAL A C 1
ATOM 736 O O . VAL A 1 96 ? 0.098 -1.092 1.851 1.00 92.12 96 VAL A O 1
ATOM 739 N N . ASP A 1 97 ? 0.597 -3.030 2.875 1.00 91.56 97 ASP A N 1
ATOM 740 C CA . ASP A 1 97 ? 1.725 -3.417 2.043 1.00 91.56 97 ASP A CA 1
ATOM 741 C C . ASP A 1 97 ? 1.263 -4.390 0.960 1.00 91.56 97 ASP A C 1
ATOM 743 O O . ASP A 1 97 ? 0.747 -5.463 1.274 1.00 91.56 97 ASP A O 1
ATOM 747 N N . PHE A 1 98 ? 1.551 -4.063 -0.294 1.00 93.50 98 PHE A N 1
ATOM 748 C CA . PHE A 1 98 ? 1.402 -4.936 -1.451 1.00 93.50 98 PHE A CA 1
ATOM 749 C C . PHE A 1 98 ? 2.786 -5.220 -2.030 1.00 93.50 98 PHE A C 1
ATOM 751 O O . PHE A 1 98 ? 3.459 -4.318 -2.537 1.00 93.50 98 PHE A O 1
ATOM 758 N N . VAL A 1 99 ? 3.234 -6.471 -1.956 1.00 90.81 99 VAL A N 1
ATOM 759 C CA . VAL A 1 99 ? 4.507 -6.878 -2.551 1.00 90.81 99 VAL A CA 1
ATOM 760 C C . VAL A 1 99 ? 4.279 -7.448 -3.934 1.00 90.81 99 VAL A C 1
ATOM 762 O O . VAL A 1 99 ? 3.648 -8.487 -4.092 1.00 90.81 99 VAL A O 1
ATOM 765 N N . ILE A 1 100 ? 4.811 -6.742 -4.925 1.00 86.81 100 ILE A N 1
ATOM 766 C CA . ILE A 1 100 ? 4.636 -7.017 -6.348 1.00 86.81 100 ILE A CA 1
ATOM 767 C C . ILE A 1 100 ? 5.982 -7.487 -6.888 1.00 86.81 100 ILE A C 1
ATOM 769 O O . ILE A 1 100 ? 6.843 -6.638 -7.101 1.00 86.81 100 ILE A O 1
ATOM 773 N N . GLU A 1 101 ? 6.152 -8.803 -7.070 1.00 75.50 101 GLU A N 1
ATOM 774 C CA . GLU A 1 101 ? 7.336 -9.522 -7.592 1.00 75.50 101 GLU A CA 1
ATOM 775 C C . GLU A 1 101 ? 8.664 -9.297 -6.825 1.00 75.50 101 GLU A C 1
ATOM 777 O O . GLU A 1 101 ? 9.391 -10.236 -6.493 1.00 75.50 101 GLU A O 1
ATOM 782 N N . GLU A 1 102 ? 9.007 -8.047 -6.513 1.00 72.12 102 GLU A N 1
ATOM 783 C CA . GLU A 1 102 ? 10.181 -7.615 -5.774 1.00 72.12 102 GLU A CA 1
ATOM 784 C C . GLU A 1 102 ? 9.811 -7.192 -4.343 1.00 72.12 102 GLU A C 1
ATOM 786 O O . GLU A 1 102 ? 9.336 -6.086 -4.078 1.00 72.12 102 GLU A O 1
ATOM 791 N N . TYR A 1 103 ? 10.137 -8.058 -3.377 1.00 70.00 103 TYR A N 1
ATOM 792 C CA . TYR A 1 103 ? 9.939 -7.826 -1.934 1.00 70.00 103 TYR A CA 1
ATOM 793 C C . TYR A 1 103 ? 10.457 -6.476 -1.422 1.00 70.00 103 TYR A C 1
ATOM 795 O O . TYR A 1 103 ? 9.958 -5.927 -0.439 1.00 70.00 103 TYR A O 1
ATOM 803 N N . TYR A 1 104 ? 11.489 -5.943 -2.065 1.00 76.12 104 TYR A N 1
ATOM 804 C CA . TYR A 1 104 ? 12.192 -4.751 -1.617 1.00 76.12 104 TYR A CA 1
ATOM 805 C C . TYR A 1 104 ? 11.557 -3.450 -2.097 1.00 76.12 104 TYR A C 1
ATOM 807 O O . TYR A 1 104 ? 11.954 -2.395 -1.599 1.00 76.12 104 TYR A O 1
ATOM 815 N N . LEU A 1 105 ? 10.587 -3.530 -3.012 1.00 86.38 105 LEU A N 1
ATOM 816 C CA . LEU A 1 105 ? 9.856 -2.403 -3.578 1.00 86.38 105 LEU A CA 1
ATOM 817 C C . LEU A 1 105 ? 8.332 -2.524 -3.378 1.00 86.38 105 LEU A C 1
ATOM 819 O O . LEU A 1 105 ? 7.584 -2.493 -4.355 1.00 86.38 105 LEU A O 1
ATOM 823 N N . PRO A 1 106 ? 7.829 -2.679 -2.137 1.00 89.56 106 PRO A N 1
ATOM 824 C CA . PRO A 1 106 ? 6.390 -2.739 -1.918 1.00 89.56 106 PRO A CA 1
ATOM 825 C C . PRO A 1 106 ? 5.693 -1.460 -2.399 1.00 89.56 106 PRO A C 1
ATOM 827 O O . PRO A 1 106 ? 6.182 -0.340 -2.199 1.00 89.56 106 PRO A O 1
ATOM 830 N N . LEU A 1 107 ? 4.503 -1.645 -2.959 1.00 93.25 107 LEU A N 1
ATOM 831 C CA . LEU A 1 107 ? 3.490 -0.605 -3.034 1.00 93.25 107 LEU A CA 1
ATOM 832 C C . LEU A 1 107 ? 2.808 -0.524 -1.667 1.00 93.25 107 LEU A C 1
ATOM 834 O O . LEU A 1 107 ? 2.354 -1.533 -1.137 1.00 93.25 107 LEU A O 1
ATOM 838 N N . VAL A 1 108 ? 2.727 0.671 -1.101 1.00 91.94 108 VAL A N 1
ATOM 839 C CA . VAL A 1 108 ? 2.281 0.887 0.272 1.00 91.94 108 VAL A CA 1
ATOM 840 C C . VAL A 1 108 ? 1.195 1.950 0.305 1.00 91.94 108 VAL A C 1
ATOM 842 O O . VAL A 1 108 ? 1.373 3.049 -0.225 1.00 91.94 108 VAL A O 1
ATOM 845 N N . TYR A 1 109 ? 0.080 1.624 0.952 1.00 92.94 109 TYR A N 1
ATOM 846 C CA . TYR A 1 109 ? -0.918 2.596 1.379 1.00 92.94 109 TYR A CA 1
ATOM 847 C C . TYR A 1 109 ? -0.664 3.003 2.833 1.00 92.94 109 TYR A C 1
ATOM 849 O O . TYR A 1 109 ? -0.488 2.135 3.686 1.00 92.94 109 TYR A O 1
ATOM 857 N N . ILE A 1 110 ? -0.689 4.303 3.129 1.00 89.56 110 ILE A N 1
ATOM 858 C CA . ILE A 1 110 ? -0.469 4.854 4.473 1.00 89.56 110 ILE A CA 1
ATOM 859 C C . ILE A 1 110 ? -1.658 5.736 4.857 1.00 89.56 110 ILE A C 1
ATOM 861 O O . ILE A 1 110 ? -1.907 6.755 4.220 1.00 89.56 110 ILE A O 1
ATOM 865 N N . SER A 1 111 ? -2.379 5.387 5.925 1.00 88.44 111 SER A N 1
ATOM 866 C CA . SER A 1 111 ? -3.651 6.034 6.295 1.00 88.44 111 SER A CA 1
ATOM 867 C C . SER A 1 111 ? -3.546 7.471 6.832 1.00 88.44 111 SER A C 1
ATOM 869 O O . SER A 1 111 ? -4.551 8.027 7.269 1.00 88.44 111 SER A O 1
ATOM 871 N N . THR A 1 112 ? -2.349 8.054 6.882 1.00 81.38 112 THR A N 1
ATOM 872 C CA . THR A 1 112 ? -2.077 9.386 7.442 1.00 81.38 112 THR A CA 1
ATOM 873 C C . THR A 1 112 ? -1.477 10.302 6.381 1.00 81.38 112 THR A C 1
ATOM 875 O O . THR A 1 112 ? -0.790 9.845 5.468 1.00 81.38 112 THR A O 1
ATOM 878 N N . ASP A 1 113 ? -1.747 11.600 6.511 1.00 74.31 113 ASP A N 1
ATOM 879 C CA . ASP A 1 113 ? -1.141 12.663 5.700 1.00 74.31 113 ASP A CA 1
ATOM 880 C C . ASP A 1 113 ? 0.193 13.160 6.283 1.00 74.31 113 ASP A C 1
ATOM 882 O O . ASP A 1 113 ? 0.855 14.016 5.693 1.00 74.31 113 ASP A O 1
ATOM 886 N N . ASN A 1 114 ? 0.581 12.671 7.465 1.00 71.75 114 ASN A N 1
ATOM 887 C CA . ASN A 1 114 ? 1.809 13.083 8.129 1.00 71.75 114 ASN A CA 1
ATOM 888 C C . ASN A 1 114 ? 3.042 12.483 7.417 1.00 71.75 114 ASN A C 1
ATOM 890 O O . ASN A 1 114 ? 3.211 11.261 7.403 1.00 71.75 114 ASN A O 1
ATOM 894 N N . PRO A 1 115 ? 3.936 13.312 6.851 1.00 58.97 115 PRO A N 1
ATOM 895 C CA . PRO A 1 115 ? 5.105 12.830 6.119 1.00 58.97 115 PRO A CA 1
ATOM 896 C C . PRO A 1 115 ? 6.144 12.131 7.008 1.00 58.97 115 PRO A C 1
ATOM 898 O O . PRO A 1 115 ? 6.901 11.305 6.499 1.00 58.97 115 PRO A O 1
ATOM 901 N N . ASP A 1 116 ? 6.176 12.422 8.312 1.00 60.06 116 ASP A N 1
ATOM 902 C CA . ASP A 1 116 ? 7.091 11.753 9.247 1.00 60.06 116 ASP A CA 1
ATOM 903 C C . ASP A 1 116 ? 6.660 10.302 9.488 1.00 60.06 116 ASP A C 1
ATOM 905 O O . ASP A 1 116 ? 7.499 9.405 9.571 1.00 60.06 116 ASP A O 1
ATOM 909 N N . ASP A 1 117 ? 5.348 10.046 9.473 1.00 63.69 117 ASP A N 1
ATOM 910 C CA . ASP A 1 117 ? 4.836 8.683 9.494 1.00 63.69 117 ASP A CA 1
ATOM 911 C C . ASP A 1 117 ? 5.218 7.960 8.200 1.00 63.69 117 ASP A C 1
ATOM 913 O O . ASP A 1 117 ? 5.598 6.803 8.278 1.00 63.69 117 ASP A O 1
ATOM 917 N N . ALA A 1 118 ? 5.230 8.620 7.031 1.00 53.94 118 ALA A N 1
ATOM 918 C CA . ALA A 1 118 ? 5.626 8.019 5.745 1.00 53.94 118 ALA A CA 1
ATOM 919 C C . ALA A 1 118 ? 7.072 7.482 5.714 1.00 53.94 118 ALA A C 1
ATOM 921 O O . ALA A 1 118 ? 7.354 6.478 5.055 1.00 53.94 118 ALA A O 1
ATOM 922 N N . HIS A 1 119 ? 7.990 8.132 6.437 1.00 51.62 119 HIS A N 1
ATOM 923 C CA . HIS A 1 119 ? 9.374 7.673 6.577 1.00 51.62 119 HIS A CA 1
ATOM 924 C C . HIS A 1 119 ? 9.470 6.410 7.450 1.00 51.62 119 HIS A C 1
ATOM 926 O O . HIS A 1 119 ? 10.215 5.495 7.115 1.00 51.62 119 HIS A O 1
ATOM 932 N N . ASP A 1 120 ? 8.666 6.321 8.512 1.00 57.81 120 ASP A N 1
ATOM 933 C CA . ASP A 1 120 ? 8.634 5.167 9.421 1.00 57.81 120 ASP A CA 1
ATOM 934 C C . ASP A 1 120 ? 7.664 4.048 8.968 1.00 57.81 120 ASP A C 1
ATOM 936 O O . ASP A 1 120 ? 7.707 2.932 9.495 1.00 57.81 120 ASP A O 1
ATOM 940 N N . THR A 1 121 ? 6.792 4.312 7.985 1.00 62.62 121 THR A N 1
ATOM 941 C CA . THR A 1 121 ? 5.751 3.380 7.490 1.00 62.62 121 THR A CA 1
ATOM 942 C C . THR A 1 121 ? 6.098 2.670 6.187 1.00 62.62 121 THR A C 1
ATOM 944 O O . THR A 1 121 ? 5.410 1.714 5.831 1.00 62.62 121 THR A O 1
ATOM 947 N N . CYS A 1 122 ? 7.186 3.023 5.497 1.00 73.19 122 CYS A N 1
ATOM 948 C CA . CYS A 1 122 ? 7.790 2.064 4.576 1.00 73.19 122 CYS A CA 1
ATOM 949 C C . CYS A 1 122 ? 8.303 0.889 5.418 1.00 73.19 122 CYS A C 1
ATOM 951 O O . CYS A 1 122 ? 9.351 0.978 6.058 1.00 73.19 122 CYS A O 1
ATOM 953 N N . THR A 1 123 ? 7.514 -0.181 5.494 1.00 62.91 123 THR A N 1
ATOM 954 C CA . THR A 1 123 ? 7.667 -1.232 6.505 1.00 62.91 123 THR A CA 1
ATOM 955 C C . THR A 1 123 ? 9.092 -1.785 6.589 1.00 62.91 123 THR A C 1
ATOM 957 O O . THR A 1 123 ? 9.794 -1.941 5.587 1.00 62.91 123 THR A O 1
ATOM 960 N N . ASN A 1 124 ? 9.517 -2.111 7.816 1.00 63.41 124 ASN A N 1
ATOM 961 C CA . ASN A 1 124 ? 10.878 -2.546 8.161 1.00 63.41 124 ASN A CA 1
ATOM 962 C C . ASN A 1 124 ? 11.972 -1.482 7.935 1.00 63.41 124 ASN A C 1
ATOM 964 O O . ASN A 1 124 ? 13.036 -1.814 7.427 1.00 63.41 124 ASN A O 1
ATOM 968 N N . GLY A 1 125 ? 11.727 -0.217 8.301 1.00 67.44 125 GLY A N 1
ATOM 969 C CA . GLY A 1 125 ? 12.758 0.836 8.254 1.00 67.44 125 GLY A CA 1
ATOM 970 C C . GLY A 1 125 ? 13.137 1.280 6.838 1.00 67.44 125 GLY A C 1
ATOM 971 O O . GLY A 1 125 ? 14.251 1.743 6.601 1.00 67.44 125 GLY A O 1
ATOM 972 N N . GLY A 1 126 ? 12.226 1.091 5.881 1.00 76.94 126 GLY A N 1
ATOM 973 C CA . GLY A 1 126 ? 12.394 1.535 4.507 1.00 76.94 126 GLY A CA 1
ATOM 974 C C . GLY A 1 126 ? 12.246 3.046 4.332 1.00 76.94 126 GLY A C 1
ATOM 975 O O . GLY A 1 126 ? 12.101 3.798 5.285 1.00 76.94 126 GLY A O 1
ATOM 976 N N . ARG A 1 127 ? 12.260 3.505 3.078 1.00 82.50 127 ARG A N 1
ATOM 977 C CA . ARG A 1 127 ? 11.984 4.907 2.726 1.00 82.50 127 ARG A CA 1
ATOM 978 C C . ARG A 1 127 ? 11.176 5.031 1.436 1.00 82.50 127 ARG A C 1
ATOM 980 O O . ARG A 1 127 ? 11.351 4.189 0.548 1.00 82.50 127 ARG A O 1
ATOM 987 N N . PRO A 1 128 ? 10.348 6.078 1.279 1.00 86.50 128 PRO A N 1
ATOM 988 C CA . PRO A 1 128 ? 9.626 6.303 0.035 1.00 86.50 128 PRO A CA 1
ATOM 989 C C . PRO A 1 128 ? 10.599 6.526 -1.128 1.00 86.50 128 PRO A C 1
ATOM 991 O O . PRO A 1 128 ? 11.565 7.281 -1.018 1.00 86.50 128 PRO A O 1
ATOM 994 N N . VAL A 1 129 ? 10.341 5.865 -2.253 1.00 88.50 129 VAL A N 1
ATOM 995 C CA . VAL A 1 129 ? 11.029 6.080 -3.536 1.00 88.50 129 VAL A CA 1
ATOM 996 C C . VAL A 1 129 ? 10.211 7.020 -4.409 1.00 88.50 129 VAL A C 1
ATOM 998 O O . VAL A 1 129 ? 10.763 7.924 -5.034 1.00 88.50 129 VAL A O 1
ATOM 1001 N N . LYS A 1 130 ? 8.891 6.814 -4.442 1.00 89.38 130 LYS A N 1
ATOM 1002 C CA . LYS A 1 130 ? 7.961 7.604 -5.247 1.00 89.38 130 LYS A CA 1
ATOM 1003 C C . LYS A 1 130 ? 6.595 7.666 -4.577 1.00 89.38 130 LYS A C 1
ATOM 1005 O O . LYS A 1 130 ? 6.122 6.659 -4.066 1.00 89.38 130 LYS A O 1
ATOM 1010 N N . GLN A 1 131 ? 5.952 8.827 -4.623 1.00 91.75 131 GLN A N 1
ATOM 1011 C CA . GLN A 1 131 ? 4.530 8.958 -4.321 1.00 91.75 131 GLN A CA 1
ATOM 1012 C C . GLN A 1 131 ? 3.742 8.868 -5.630 1.00 91.75 131 GLN A C 1
ATOM 1014 O O . GLN A 1 131 ? 4.034 9.609 -6.570 1.00 91.75 131 GLN A O 1
ATOM 1019 N N . LEU A 1 132 ? 2.777 7.954 -5.696 1.00 93.81 132 LEU A N 1
ATOM 1020 C CA . LEU A 1 132 ? 1.909 7.783 -6.865 1.00 93.81 132 LEU A CA 1
ATOM 1021 C C . LEU A 1 132 ? 0.690 8.696 -6.762 1.00 93.81 132 LEU A C 1
ATOM 1023 O O . LEU A 1 132 ? 0.337 9.382 -7.716 1.00 93.81 132 LEU A O 1
ATOM 1027 N N . GLU A 1 133 ? 0.087 8.728 -5.575 1.00 94.00 133 GLU A N 1
ATOM 1028 C CA . GLU A 1 133 ? -1.108 9.495 -5.227 1.00 94.00 133 GLU A CA 1
ATOM 1029 C C . GLU A 1 133 ? -1.075 9.853 -3.729 1.00 94.00 133 GLU A C 1
ATOM 1031 O O . GLU A 1 133 ? -0.225 9.331 -2.996 1.00 94.00 133 GLU A O 1
ATOM 1036 N N . PRO A 1 134 ? -1.975 10.721 -3.222 1.00 90.88 134 PRO A N 1
ATOM 1037 C CA . PRO A 1 134 ? -2.158 10.864 -1.779 1.00 90.88 134 PRO A CA 1
ATOM 1038 C C . PRO A 1 134 ? -2.321 9.488 -1.119 1.00 90.88 134 PRO A C 1
ATOM 1040 O O . PRO A 1 134 ? -3.096 8.667 -1.608 1.00 90.88 134 PRO A O 1
ATOM 1043 N N . HIS A 1 135 ? -1.563 9.241 -0.048 1.00 90.81 135 HIS A N 1
ATOM 1044 C CA . HIS A 1 135 ? -1.480 7.966 0.682 1.00 90.81 135 HIS A CA 1
ATOM 1045 C C . HIS A 1 135 ? -0.824 6.775 -0.037 1.00 90.81 135 HIS A C 1
ATOM 1047 O O . HIS A 1 135 ? -0.596 5.767 0.623 1.00 90.81 135 HIS A O 1
ATOM 1053 N N . TRP A 1 136 ? -0.486 6.860 -1.328 1.00 93.25 136 TRP A N 1
ATOM 1054 C CA . TRP A 1 136 ? 0.080 5.741 -2.096 1.00 93.25 136 TRP A CA 1
ATOM 1055 C C . TRP A 1 136 ? 1.542 5.968 -2.457 1.00 93.25 136 TRP A C 1
ATOM 1057 O O . TRP A 1 136 ? 1.883 6.908 -3.185 1.00 93.25 136 TRP A O 1
ATOM 1067 N N . TYR A 1 137 ? 2.402 5.060 -2.009 1.00 91.31 137 TYR A N 1
ATOM 1068 C CA . TYR A 1 137 ? 3.846 5.172 -2.151 1.00 91.31 137 TYR A CA 1
ATOM 1069 C C . TYR A 1 137 ? 4.455 3.875 -2.667 1.00 91.31 137 TYR A C 1
ATOM 1071 O O . TYR A 1 137 ? 4.047 2.785 -2.289 1.00 91.31 137 TYR A O 1
ATOM 1079 N N . ILE A 1 138 ? 5.485 3.994 -3.493 1.00 91.38 138 ILE A N 1
ATOM 1080 C CA . ILE A 1 138 ? 6.441 2.917 -3.727 1.00 91.38 138 ILE A CA 1
ATOM 1081 C C . ILE A 1 138 ? 7.550 3.117 -2.709 1.00 91.38 138 ILE A C 1
ATOM 1083 O O . ILE A 1 138 ? 8.212 4.160 -2.700 1.00 91.38 138 ILE A O 1
ATOM 1087 N N . CYS A 1 139 ? 7.744 2.135 -1.845 1.00 88.25 139 CYS A N 1
ATOM 1088 C CA . CYS A 1 139 ? 8.729 2.175 -0.777 1.00 88.25 139 CYS A CA 1
ATOM 1089 C C . CYS A 1 139 ? 9.912 1.286 -1.124 1.00 88.25 139 CYS A C 1
ATOM 1091 O O . CYS A 1 139 ? 9.736 0.228 -1.703 1.00 88.25 139 CYS A O 1
ATOM 1093 N N . LYS A 1 140 ? 11.118 1.668 -0.707 1.00 86.06 140 LYS A N 1
ATOM 1094 C CA . LYS A 1 140 ? 12.270 0.768 -0.683 1.00 86.06 140 LYS A CA 1
ATOM 1095 C C . LYS A 1 140 ? 12.472 0.265 0.736 1.00 86.06 140 LYS A C 1
ATOM 1097 O O . LYS A 1 140 ? 12.729 1.086 1.613 1.00 86.06 140 LYS A O 1
ATOM 1102 N N . ARG A 1 141 ? 12.427 -1.049 0.962 1.00 79.31 141 ARG A N 1
ATOM 1103 C CA . ARG A 1 141 ? 12.789 -1.641 2.265 1.00 79.31 141 ARG A CA 1
ATOM 1104 C C . ARG A 1 141 ? 14.303 -1.550 2.480 1.00 79.31 141 ARG A C 1
ATOM 1106 O O . ARG A 1 141 ? 15.071 -1.868 1.569 1.00 79.31 141 ARG A O 1
ATOM 1113 N N . ASP A 1 142 ? 14.736 -1.121 3.663 1.00 67.62 142 ASP A N 1
ATOM 1114 C CA . ASP A 1 142 ? 16.151 -1.082 4.059 1.00 67.62 142 ASP A CA 1
ATOM 1115 C C . ASP A 1 142 ? 16.363 -2.156 5.136 1.00 67.62 142 ASP A C 1
ATOM 1117 O O . ASP A 1 142 ? 15.838 -2.053 6.235 1.00 67.62 142 ASP A O 1
ATOM 1121 N N . TRP A 1 143 ? 17.062 -3.244 4.805 1.00 56.62 143 TRP A N 1
ATOM 1122 C CA . TRP A 1 143 ? 17.451 -4.285 5.773 1.00 56.62 143 TRP A CA 1
ATOM 1123 C C . TRP A 1 143 ? 18.922 -4.099 6.167 1.00 56.62 143 TRP A C 1
ATOM 1125 O O . TRP A 1 143 ? 19.736 -5.015 6.025 1.00 56.62 143 TRP A O 1
ATOM 1135 N N . ASN A 1 144 ? 19.268 -2.879 6.579 1.00 44.53 144 ASN A N 1
ATOM 1136 C CA . ASN A 1 144 ? 20.582 -2.534 7.126 1.00 44.53 144 ASN A CA 1
ATOM 1137 C C . ASN A 1 144 ? 20.551 -2.518 8.652 1.00 44.53 144 ASN A C 1
ATOM 1139 O O . ASN A 1 144 ? 19.704 -1.788 9.211 1.00 44.53 144 ASN A O 1
#

Secondary structure (DSSP, 8-state):
-----------------------------------HHHHHHHHHHHHHHHHHHHHHHHHHHHHHHHHT-SEEEPPP-SS-SEEEEEE-TTSS-EEEEEE-S-TTS-EEEES---HHHHHHHSTTT-EEEEEEETTEEEEE----

Mean predicted aligned error: 12.64 Å

Foldseek 3Di:
DDDDDDDDDDDDDDDDDDDDPPPPPDPDDPPPDPDPVVVVLVLVLCVVCVVVVVVQVVVLVVVCVVVVDQKDWTDDDDQFPGKMWGQFPVNPWIKIWGHGPDPQWTWMFIRDQDVVSQCRRLPQRWHFPDAPDRRITGIGHDPD

pLDDT: mean 75.44, std 21.5,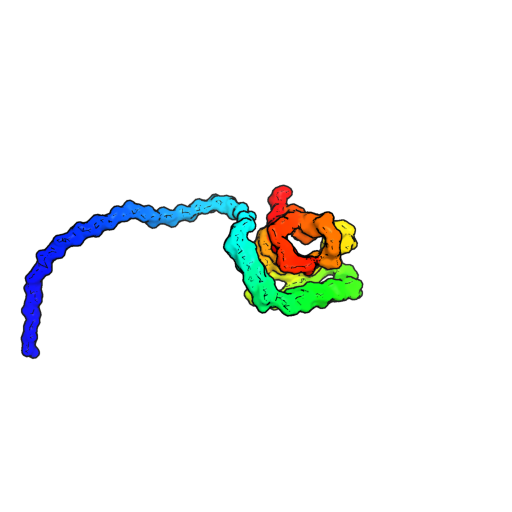 range [33.62, 97.94]

Solvent-accessible surface area (backbone atoms only — not comparable to full-atom values): 8846 Å² total; per-residue (Å²): 140,85,81,90,79,86,87,82,90,78,89,74,89,7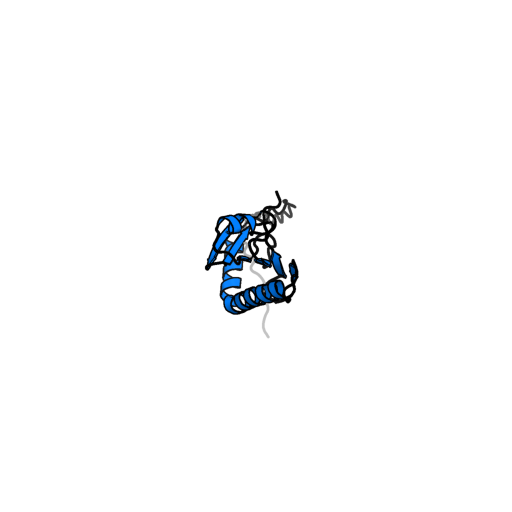4,86,71,83,89,75,76,92,68,83,73,86,65,92,62,82,80,71,82,66,92,39,73,67,59,54,50,48,53,50,52,49,45,69,76,40,42,71,59,54,52,48,53,48,54,51,50,54,54,48,32,70,73,69,69,47,68,62,44,80,52,80,90,62,94,80,34,79,47,38,38,34,32,55,30,93,85,66,82,34,47,32,32,41,34,24,46,92,41,81,45,49,24,42,32,40,39,76,51,90,53,68,72,54,47,43,60,49,19,63,72,66,11,35,69,76,44,74,80,51,94,45,31,30,36,18,37,51,41,95,122

Radius of gyration: 25.57 Å; Cα contacts (8 Å, |Δi|>4): 207; chains: 1; bounding box: 49×51×83 Å

Sequence (144 aa):
MTGIGKNAIFNFLKTIPTVGLLALVMGGCFRAIATPEAVEHVEQVFAANRAVLVELATTSLQEMQQSGQDQLKLPDTDFYDFAWAAESYNRQALIVDFVIEEYYLPLVYISTDNPDDAHDTCTNGGRPVKQLEPHWYICKRDWN

Nearest PDB structures (foldseek):
  5lc6-assembly2_B  TM=2.868E-01  e=8.712E+00  Dioscoreophyllum cumminsii